Protein AF-A0A3S8UVV5-F1 (afdb_monomer_lite)

pLDDT: mean 77.01, std 14.53, range [40.25, 92.56]

Secondary structure (DSSP, 8-state):
-----GGGTTHHHHHHHHHHHHHHHHHHHHTTSS-TT-EEEEEE-TTS-EEEEEEP----

Organism: NCBI:txid282357

InterPro domains:
  IPR019489 Clp ATPase, C-terminal [PF10431] (2-41)

Sequence (60 aa):
SKGYNFSYGARPLRRIIMKLLEDTLAEEVLSGHLNSGDNAVIDISEDGSVKLLLREKLEL

Structure (mmCIF, N/CA/C/O backbone):
data_AF-A0A3S8UVV5-F1
#
_entry.id   AF-A0A3S8UVV5-F1
#
loop_
_atom_site.group_PDB
_atom_site.id
_atom_site.type_symbol
_atom_site.label_atom_id
_atom_site.label_alt_id
_atom_site.label_comp_id
_atom_site.label_asym_id
_atom_site.label_entity_id
_atom_site.label_seq_id
_atom_site.pdbx_PDB_ins_code
_atom_site.Cartn_x
_atom_site.Cartn_y
_atom_site.Cartn_z
_atom_site.occupancy
_atom_site.B_iso_or_equiv
_atom_site.auth_seq_id
_atom_site.auth_comp_id
_atom_site.auth_asym_id
_atom_site.auth_atom_id
_atom_site.pdbx_PDB_model_num
ATOM 1 N N . SER A 1 1 ? 18.574 -2.607 -22.258 1.00 40.25 1 SER A N 1
ATOM 2 C CA . SER A 1 1 ? 17.995 -3.707 -23.058 1.00 40.25 1 SER A CA 1
ATOM 3 C C . SER A 1 1 ? 16.767 -4.228 -22.334 1.00 40.25 1 SER A C 1
ATOM 5 O O . SER A 1 1 ? 16.747 -4.282 -21.113 1.00 40.25 1 SER A O 1
ATOM 7 N N . LYS A 1 2 ? 15.701 -4.464 -23.096 1.00 42.47 2 LYS A N 1
ATOM 8 C CA . LYS A 1 2 ? 14.313 -4.644 -22.659 1.00 42.47 2 LYS A CA 1
ATOM 9 C C . LYS A 1 2 ? 14.184 -5.769 -21.619 1.00 42.47 2 LYS A C 1
ATOM 11 O O . LYS A 1 2 ? 14.364 -6.931 -21.960 1.00 42.47 2 LYS A O 1
ATOM 16 N N . GLY A 1 3 ? 13.848 -5.418 -20.376 1.00 42.69 3 GLY A N 1
ATOM 17 C CA . GLY A 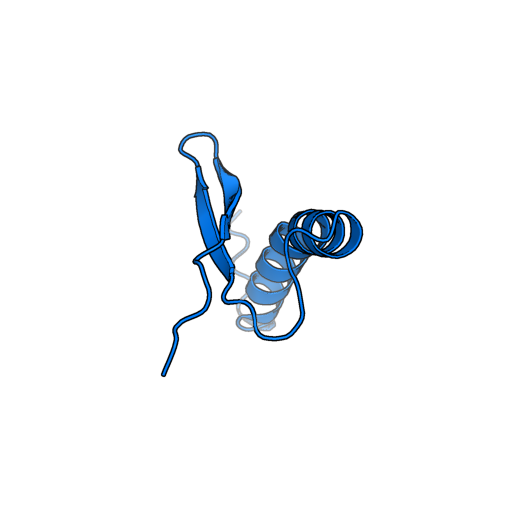1 3 ? 13.622 -6.332 -19.245 1.00 42.69 3 GLY A CA 1
ATOM 18 C C . GLY A 1 3 ? 12.334 -7.156 -19.348 1.00 42.69 3 GLY A C 1
ATOM 19 O O . GLY A 1 3 ? 11.675 -7.402 -18.345 1.00 42.69 3 GLY A O 1
ATOM 20 N N . TYR A 1 4 ? 11.964 -7.573 -20.557 1.00 53.56 4 TYR A N 1
ATOM 21 C CA . TYR A 1 4 ? 10.836 -8.460 -20.803 1.00 53.56 4 TYR A CA 1
ATOM 22 C C . TYR A 1 4 ? 11.365 -9.892 -20.895 1.00 53.56 4 TYR A C 1
ATOM 24 O O . TYR A 1 4 ? 11.530 -10.459 -21.973 1.00 53.56 4 TYR A O 1
ATOM 32 N N . ASN A 1 5 ? 11.738 -10.448 -19.743 1.00 57.06 5 ASN A N 1
ATOM 33 C CA . ASN A 1 5 ? 12.201 -11.826 -19.661 1.00 57.06 5 ASN A CA 1
ATOM 34 C C . ASN A 1 5 ? 10.965 -12.743 -19.616 1.00 57.06 5 ASN A C 1
ATOM 36 O O . ASN A 1 5 ? 10.386 -12.969 -18.552 1.00 57.06 5 ASN A O 1
ATOM 40 N N . PHE A 1 6 ? 10.541 -13.211 -20.797 1.00 54.53 6 PHE A N 1
ATOM 41 C CA . PHE A 1 6 ? 9.356 -14.051 -21.047 1.00 54.53 6 PHE A CA 1
ATOM 42 C C . PHE A 1 6 ? 9.268 -15.295 -20.133 1.00 54.53 6 PHE A C 1
ATOM 44 O O . PHE A 1 6 ? 8.184 -15.829 -19.916 1.00 54.53 6 PHE A O 1
ATOM 51 N N . SER A 1 7 ? 10.390 -15.732 -19.553 1.00 61.50 7 SER A N 1
ATOM 52 C CA . SER A 1 7 ? 10.514 -16.972 -18.779 1.00 61.50 7 SER A CA 1
ATOM 53 C C . SER A 1 7 ? 9.809 -16.977 -17.412 1.00 61.50 7 SER A C 1
ATOM 55 O O . SER A 1 7 ? 9.610 -18.049 -16.848 1.00 61.50 7 SER A O 1
ATOM 57 N N . TYR A 1 8 ? 9.419 -15.821 -16.855 1.00 58.22 8 TYR A N 1
ATOM 58 C CA . TYR A 1 8 ? 8.864 -15.736 -15.486 1.00 58.22 8 TYR A CA 1
ATOM 59 C C . TYR A 1 8 ? 7.356 -15.443 -15.411 1.00 58.22 8 TYR A C 1
ATOM 61 O O . TYR A 1 8 ? 6.797 -15.366 -14.309 1.00 58.22 8 TYR A O 1
ATOM 69 N N . GLY A 1 9 ? 6.682 -15.279 -16.555 1.00 68.56 9 GLY A N 1
ATOM 70 C CA . GLY A 1 9 ? 5.287 -14.830 -16.604 1.00 68.56 9 GLY A CA 1
ATOM 71 C C . GLY A 1 9 ? 5.082 -13.488 -15.884 1.00 68.56 9 GLY A C 1
ATOM 72 O O . GLY A 1 9 ? 6.012 -12.700 -15.738 1.00 68.56 9 GLY A O 1
ATOM 73 N N . ALA A 1 10 ? 3.879 -13.224 -15.369 1.00 79.94 10 ALA A N 1
ATOM 74 C CA . ALA A 1 10 ? 3.570 -11.979 -14.653 1.00 79.94 10 ALA A CA 1
ATOM 75 C C . ALA A 1 10 ? 4.156 -11.900 -13.224 1.00 79.94 10 ALA A C 1
ATOM 77 O O . ALA A 1 10 ? 3.906 -10.929 -12.515 1.00 79.94 10 ALA A O 1
ATOM 78 N N . ARG A 1 11 ? 4.935 -12.893 -12.762 1.00 81.12 11 ARG A N 1
ATOM 79 C CA . ARG A 1 11 ? 5.470 -12.932 -11.384 1.00 81.12 11 ARG A CA 1
ATOM 80 C C . ARG A 1 11 ? 6.349 -11.723 -11.032 1.00 81.12 11 ARG A C 1
ATOM 82 O O . ARG A 1 11 ? 6.162 -11.195 -9.936 1.00 81.12 11 ARG A O 1
ATOM 89 N N . PRO A 1 12 ? 7.258 -11.245 -11.908 1.00 81.25 12 PRO A N 1
ATOM 90 C CA . PRO A 1 12 ? 8.027 -10.036 -11.629 1.00 81.25 12 PRO A CA 1
ATOM 91 C C . PRO A 1 12 ? 7.122 -8.810 -11.476 1.00 81.25 12 PRO A C 1
ATOM 93 O O . PRO A 1 12 ? 7.294 -8.047 -10.532 1.00 81.25 12 PRO A O 1
ATOM 96 N N . LEU A 1 13 ? 6.108 -8.674 -12.338 1.00 77.44 13 LEU A N 1
ATOM 97 C CA . LEU A 1 13 ? 5.135 -7.581 -12.273 1.00 77.44 13 LEU A CA 1
ATOM 98 C C . LEU A 1 13 ? 4.310 -7.644 -10.982 1.00 77.44 13 LEU A C 1
ATOM 100 O O . LEU A 1 13 ? 4.215 -6.653 -10.270 1.00 77.44 13 LEU A O 1
ATOM 104 N N . ARG A 1 14 ? 3.798 -8.829 -10.625 1.00 81.94 14 ARG A N 1
ATOM 105 C CA . ARG A 1 14 ? 3.083 -9.059 -9.363 1.00 81.94 14 ARG A CA 1
ATOM 106 C C . ARG A 1 14 ? 3.936 -8.671 -8.156 1.00 81.94 14 ARG A C 1
ATOM 108 O O . ARG A 1 14 ? 3.428 -8.030 -7.247 1.00 81.94 14 ARG A O 1
ATOM 115 N N . ARG A 1 15 ? 5.221 -9.045 -8.143 1.00 84.06 15 ARG A N 1
ATOM 116 C CA . ARG A 1 15 ? 6.136 -8.722 -7.038 1.00 84.06 15 ARG A CA 1
ATOM 117 C C . ARG A 1 15 ? 6.402 -7.223 -6.933 1.00 84.06 15 ARG A C 1
ATOM 119 O O . ARG A 1 15 ? 6.463 -6.711 -5.824 1.00 84.06 15 ARG A O 1
ATOM 126 N N . ILE A 1 16 ? 6.565 -6.540 -8.066 1.00 81.81 16 ILE A N 1
ATOM 127 C CA . ILE A 1 16 ? 6.752 -5.085 -8.097 1.00 81.81 16 ILE A CA 1
ATOM 128 C C . ILE A 1 16 ? 5.500 -4.388 -7.565 1.00 81.81 16 ILE A C 1
ATOM 130 O O . ILE A 1 16 ? 5.624 -3.553 -6.681 1.00 81.81 16 ILE A O 1
ATOM 134 N N . ILE A 1 17 ? 4.314 -4.786 -8.034 1.00 81.50 17 ILE A N 1
ATOM 135 C CA . ILE A 1 17 ? 3.040 -4.252 -7.537 1.00 81.50 17 ILE A CA 1
ATOM 136 C C . ILE A 1 17 ? 2.918 -4.501 -6.031 1.00 81.50 17 ILE A C 1
ATOM 138 O O . ILE A 1 17 ? 2.713 -3.554 -5.293 1.00 81.50 17 ILE A O 1
ATOM 142 N N . MET A 1 18 ? 3.125 -5.731 -5.546 1.00 83.69 18 MET A N 1
ATOM 143 C CA . MET A 1 18 ? 3.062 -6.015 -4.104 1.00 83.69 18 MET A CA 1
ATOM 144 C C . MET A 1 18 ? 4.021 -5.134 -3.304 1.00 83.69 18 MET A C 1
ATOM 146 O O . MET A 1 18 ? 3.588 -4.508 -2.350 1.00 83.69 18 MET A O 1
ATOM 150 N N . LYS A 1 19 ? 5.285 -5.024 -3.729 1.00 83.56 19 LYS A N 1
ATOM 151 C CA . LYS A 1 19 ? 6.281 -4.213 -3.021 1.00 83.56 19 LYS A CA 1
ATOM 152 C C . LYS A 1 19 ? 5.912 -2.725 -2.993 1.00 83.56 19 LYS A C 1
ATOM 154 O O . LYS A 1 19 ? 6.170 -2.066 -2.000 1.00 83.56 19 LYS A O 1
ATOM 159 N N . LEU A 1 20 ? 5.331 -2.201 -4.073 1.00 81.00 20 LEU A N 1
ATOM 160 C CA . LEU A 1 20 ? 4.879 -0.807 -4.135 1.00 81.00 20 LEU A CA 1
ATOM 161 C C . LEU A 1 20 ? 3.705 -0.530 -3.188 1.00 81.00 20 LEU A C 1
ATOM 163 O O . LEU A 1 20 ? 3.560 0.592 -2.726 1.00 81.00 20 LEU A O 1
ATOM 167 N N . LEU A 1 21 ? 2.868 -1.535 -2.926 1.00 85.25 21 LEU A N 1
ATOM 168 C CA . LEU A 1 21 ? 1.664 -1.388 -2.109 1.00 85.25 21 LEU A CA 1
ATOM 169 C C . LEU A 1 21 ? 1.883 -1.740 -0.633 1.00 85.25 21 LEU A C 1
ATOM 171 O O . LEU A 1 21 ? 1.149 -1.243 0.214 1.00 85.25 21 LEU A O 1
ATOM 175 N N . GLU A 1 22 ? 2.848 -2.609 -0.327 1.00 88.25 22 GLU A N 1
ATOM 176 C CA . GLU A 1 22 ? 3.047 -3.196 1.003 1.00 88.25 22 GLU A CA 1
ATOM 177 C C . GLU A 1 22 ? 3.345 -2.141 2.071 1.00 88.25 22 GLU A C 1
ATOM 179 O O . GLU A 1 22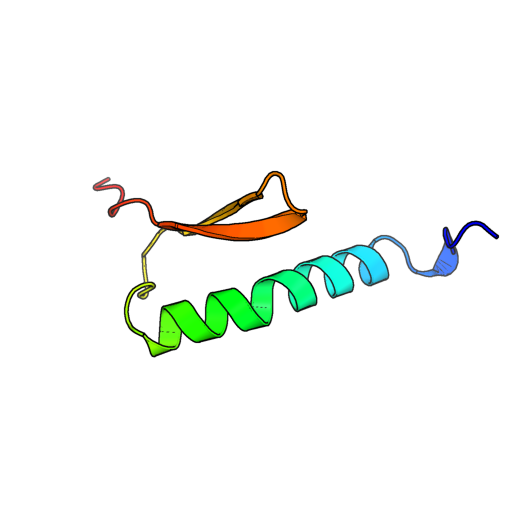 ? 2.655 -2.116 3.087 1.00 88.25 22 GLU A O 1
ATOM 184 N N . ASP A 1 23 ? 4.291 -1.235 1.811 1.00 87.31 23 ASP A N 1
ATOM 185 C CA . ASP A 1 23 ? 4.681 -0.201 2.777 1.00 87.31 23 ASP A CA 1
ATOM 186 C C . ASP A 1 23 ? 3.507 0.748 3.086 1.00 87.31 23 ASP A C 1
ATOM 188 O O . ASP A 1 23 ? 3.197 1.001 4.249 1.00 87.31 23 ASP A O 1
ATOM 192 N N . THR A 1 24 ? 2.794 1.220 2.055 1.00 85.56 24 THR A N 1
ATOM 193 C CA . THR A 1 24 ? 1.633 2.112 2.218 1.00 85.56 24 THR A CA 1
ATOM 194 C C . THR A 1 24 ? 0.485 1.425 2.953 1.00 85.56 24 THR A C 1
ATOM 196 O O . THR A 1 24 ? -0.108 2.012 3.849 1.00 85.56 24 THR A O 1
ATOM 199 N N . LEU A 1 25 ? 0.161 0.176 2.606 1.00 87.50 25 LEU A N 1
ATOM 200 C CA . LEU A 1 25 ? -0.917 -0.555 3.274 1.00 87.50 25 LEU A CA 1
ATOM 201 C C . LEU A 1 25 ? -0.572 -0.879 4.731 1.00 87.50 25 LEU A C 1
ATOM 203 O O . LEU A 1 25 ? -1.456 -0.827 5.581 1.00 87.50 25 LEU A O 1
ATOM 207 N N . ALA A 1 26 ? 0.689 -1.205 5.028 1.00 89.69 26 ALA A N 1
ATOM 208 C CA . ALA A 1 26 ? 1.131 -1.464 6.393 1.00 89.69 26 ALA A CA 1
ATOM 209 C C . ALA A 1 26 ? 0.972 -0.220 7.277 1.00 89.69 26 ALA A C 1
ATOM 211 O O . ALA A 1 26 ? 0.426 -0.331 8.372 1.00 89.69 26 ALA A O 1
ATOM 212 N N . GLU A 1 27 ? 1.383 0.952 6.786 1.00 90.00 27 GLU A N 1
ATOM 213 C CA . GLU A 1 27 ? 1.239 2.221 7.508 1.00 90.00 27 GLU A CA 1
ATOM 214 C C . GLU A 1 27 ? -0.233 2.527 7.823 1.00 90.00 27 GLU A C 1
ATOM 216 O O . GLU A 1 27 ? -0.568 2.820 8.966 1.00 90.00 27 GLU A O 1
ATOM 221 N N . GLU A 1 28 ? -1.132 2.383 6.843 1.00 89.12 28 GLU A N 1
ATOM 222 C CA . GLU A 1 28 ? -2.561 2.690 7.020 1.00 89.12 28 GLU A CA 1
ATOM 223 C C . GLU A 1 28 ? -3.283 1.698 7.950 1.00 89.12 28 GLU A C 1
ATOM 225 O O . GLU A 1 28 ? -4.231 2.065 8.647 1.00 89.12 28 GLU A O 1
ATOM 230 N N . VAL A 1 29 ? -2.831 0.439 8.006 1.00 90.69 29 VAL A N 1
ATOM 231 C CA . VAL A 1 29 ? -3.321 -0.535 8.997 1.00 90.69 29 VAL A CA 1
ATOM 232 C C . VAL A 1 29 ? -2.806 -0.191 10.395 1.00 90.69 29 VAL A C 1
ATOM 234 O O . VAL A 1 29 ? -3.567 -0.241 11.360 1.00 90.69 29 VAL A O 1
ATOM 237 N N . LEU A 1 30 ? -1.524 0.165 10.527 1.00 92.56 30 LEU A N 1
ATOM 238 C CA . LEU A 1 30 ? -0.913 0.503 11.817 1.00 92.56 30 LEU A CA 1
ATOM 239 C C . LEU A 1 30 ? -1.441 1.825 12.390 1.00 92.56 30 LEU A C 1
ATOM 241 O O . LEU A 1 30 ? -1.573 1.945 13.608 1.00 92.56 30 LEU A O 1
ATOM 245 N N . SER A 1 31 ? -1.774 2.792 11.533 1.00 91.75 31 SER A N 1
ATOM 246 C CA . SER A 1 31 ? -2.399 4.062 11.919 1.00 91.75 31 SER A CA 1
ATOM 247 C C . SER A 1 31 ? -3.875 3.909 12.313 1.00 91.75 31 SER A C 1
ATOM 249 O O . SER A 1 31 ? -4.440 4.806 12.940 1.00 91.75 31 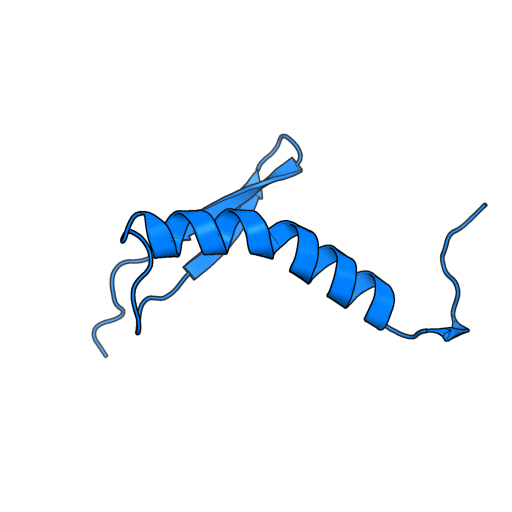SER A O 1
ATOM 251 N N . GLY A 1 32 ? -4.502 2.776 11.972 1.00 89.56 32 GLY A N 1
ATOM 252 C CA . GLY A 1 32 ? -5.920 2.504 12.212 1.00 89.56 32 GLY A CA 1
ATOM 253 C C . GLY A 1 32 ? -6.864 3.149 11.193 1.00 89.56 32 GLY A C 1
ATOM 254 O O . GLY A 1 32 ? -8.081 3.102 11.382 1.00 89.56 32 GLY A O 1
ATOM 255 N N . HIS A 1 33 ? -6.336 3.746 10.121 1.00 87.00 33 HIS A N 1
ATOM 256 C CA . HIS A 1 33 ? -7.149 4.299 9.039 1.00 87.00 33 HIS A CA 1
ATOM 257 C C . HIS A 1 33 ? -7.742 3.212 8.133 1.00 87.00 33 HIS A C 1
ATOM 259 O O . HIS A 1 33 ? -8.820 3.410 7.580 1.00 87.00 33 HIS A O 1
ATOM 265 N N . LEU A 1 34 ? -7.065 2.067 7.993 1.00 88.00 34 LEU A N 1
ATOM 266 C CA . LEU A 1 34 ? -7.562 0.901 7.267 1.00 88.00 34 LEU A CA 1
ATOM 267 C C . LEU A 1 34 ? -7.848 -0.249 8.237 1.00 88.00 34 LEU A C 1
ATOM 269 O O . LEU A 1 34 ? -6.932 -0.843 8.807 1.00 88.00 34 LEU A O 1
ATOM 273 N N . ASN A 1 35 ? -9.122 -0.605 8.384 1.00 89.69 35 ASN A N 1
ATOM 274 C CA . ASN A 1 35 ? -9.584 -1.663 9.274 1.00 89.69 35 ASN A CA 1
ATOM 275 C C . ASN A 1 35 ? -10.149 -2.864 8.510 1.00 89.69 35 ASN A C 1
ATOM 277 O O . ASN A 1 35 ? -10.390 -2.853 7.301 1.00 89.69 35 ASN A O 1
ATOM 281 N N . SER A 1 36 ? -10.374 -3.952 9.246 1.00 88.19 36 SER A N 1
ATOM 282 C CA . SER A 1 36 ? -11.011 -5.140 8.683 1.00 88.19 36 SER A CA 1
ATOM 283 C C . SER A 1 36 ? -12.422 -4.819 8.181 1.00 88.19 36 SER A C 1
ATOM 285 O O . SER A 1 36 ? -13.254 -4.303 8.926 1.00 88.19 36 SER A O 1
ATOM 287 N N . GLY A 1 37 ? -12.693 -5.171 6.924 1.00 87.00 37 GLY A N 1
ATOM 288 C CA . GLY A 1 37 ? -13.971 -4.906 6.261 1.00 87.00 37 GLY A CA 1
ATOM 289 C C . GLY A 1 37 ? -14.031 -3.580 5.501 1.00 87.00 37 GLY A C 1
ATOM 290 O O . GLY A 1 37 ? -15.033 -3.335 4.831 1.00 87.00 37 GLY A O 1
ATOM 291 N N . ASP A 1 38 ? -12.978 -2.762 5.559 1.00 86.25 38 ASP A N 1
ATOM 292 C CA . ASP A 1 38 ? -12.887 -1.537 4.770 1.00 86.25 38 ASP A CA 1
ATOM 293 C C . ASP A 1 38 ? -12.516 -1.826 3.312 1.00 86.25 38 ASP A C 1
ATOM 295 O O . ASP A 1 38 ? -11.817 -2.792 2.988 1.00 86.25 38 ASP A O 1
ATOM 299 N N . ASN A 1 39 ? -12.970 -0.943 2.422 1.00 85.75 39 ASN A N 1
ATOM 300 C CA . ASN A 1 39 ? -12.606 -0.972 1.013 1.00 85.75 39 ASN A CA 1
ATOM 301 C C . ASN A 1 39 ? -11.507 0.057 0.737 1.00 85.75 39 ASN A C 1
ATOM 303 O O . ASN A 1 39 ? -11.740 1.268 0.762 1.00 85.75 39 ASN A O 1
ATOM 307 N N . ALA A 1 40 ? -10.321 -0.442 0.401 1.00 85.38 40 ALA A N 1
ATOM 308 C CA . ALA A 1 40 ? -9.206 0.365 -0.066 1.00 85.38 40 ALA A CA 1
ATOM 309 C C . ALA A 1 40 ? -9.227 0.493 -1.596 1.00 85.38 40 ALA A C 1
ATOM 311 O O . ALA A 1 40 ? -9.146 -0.507 -2.312 1.00 85.38 40 ALA A O 1
ATOM 312 N N . VAL A 1 41 ? -9.293 1.722 -2.107 1.00 87.00 41 VAL A N 1
ATOM 313 C CA . VAL 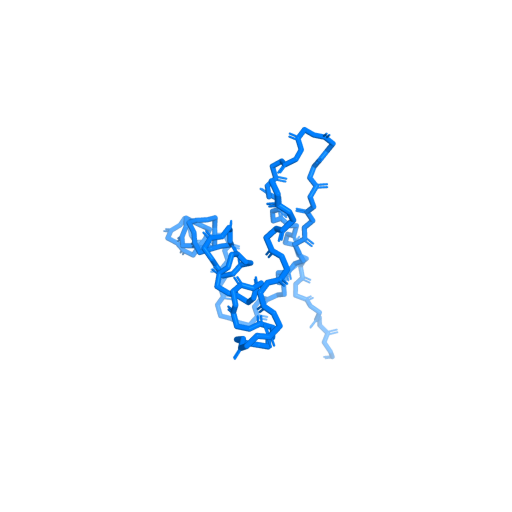A 1 41 ? -9.010 2.022 -3.515 1.00 87.00 41 VAL A CA 1
ATOM 314 C C . VAL A 1 41 ? -7.572 2.509 -3.605 1.00 87.00 41 VAL A C 1
ATOM 316 O O . VAL A 1 41 ? -7.149 3.337 -2.809 1.00 87.00 41 VAL A O 1
ATOM 319 N N . ILE A 1 42 ? -6.806 1.992 -4.558 1.00 82.94 42 ILE A N 1
ATOM 320 C CA . ILE A 1 42 ? -5.418 2.407 -4.762 1.00 82.94 42 ILE A CA 1
ATOM 321 C C . ILE A 1 42 ? -5.319 3.124 -6.098 1.00 82.94 42 ILE A C 1
ATOM 323 O O . ILE A 1 42 ? -5.840 2.633 -7.100 1.00 82.94 42 ILE A O 1
ATOM 327 N N . ASP A 1 43 ? -4.627 4.255 -6.094 1.00 85.50 43 ASP A N 1
ATOM 328 C CA . ASP A 1 43 ? -4.344 5.049 -7.278 1.00 85.50 43 ASP A CA 1
ATOM 329 C C . ASP A 1 43 ? -2.855 5.414 -7.347 1.00 85.50 43 ASP A C 1
ATOM 331 O O . ASP A 1 43 ? -2.114 5.281 -6.367 1.00 85.50 43 ASP A O 1
ATOM 335 N N . ILE A 1 44 ? -2.416 5.863 -8.517 1.00 83.06 44 ILE A N 1
ATOM 336 C CA . ILE A 1 44 ? -1.086 6.425 -8.731 1.00 83.06 44 ILE A CA 1
ATOM 337 C C . ILE A 1 44 ? -1.246 7.927 -8.944 1.00 83.06 44 ILE A C 1
ATOM 339 O O . ILE A 1 44 ? -1.907 8.369 -9.882 1.00 83.06 44 ILE A O 1
ATOM 343 N N . SER A 1 45 ? -0.633 8.711 -8.063 1.00 83.38 45 SER A N 1
ATOM 344 C CA . SER A 1 45 ? -0.580 10.167 -8.163 1.00 83.38 45 SER A CA 1
ATOM 345 C C . SER A 1 45 ? 0.170 10.612 -9.425 1.00 83.38 45 SER A C 1
ATOM 347 O O . SER A 1 45 ? 0.960 9.863 -10.000 1.00 83.38 45 SER A O 1
ATOM 349 N N . GLU A 1 46 ? -0.011 11.869 -9.832 1.00 87.06 46 GLU A N 1
ATOM 350 C CA . GLU A 1 46 ? 0.669 12.441 -11.009 1.00 87.06 46 GLU A CA 1
ATOM 351 C C . GLU A 1 46 ? 2.206 12.399 -10.912 1.00 87.06 46 GLU A C 1
ATOM 353 O O . GLU A 1 46 ? 2.891 12.328 -11.931 1.00 87.06 46 GLU A O 1
ATOM 358 N N . ASP A 1 47 ? 2.753 12.395 -9.693 1.00 86.12 47 ASP A N 1
ATOM 359 C CA . ASP A 1 47 ? 4.188 12.265 -9.415 1.00 86.12 47 ASP A CA 1
ATOM 360 C C . ASP A 1 47 ? 4.693 10.807 -9.410 1.00 86.12 47 ASP A C 1
ATOM 362 O O . ASP A 1 47 ? 5.880 10.555 -9.198 1.00 86.12 47 ASP A O 1
ATOM 366 N N . GLY A 1 48 ? 3.807 9.840 -9.663 1.00 78.62 48 GLY A N 1
ATOM 367 C CA . GLY A 1 48 ? 4.107 8.412 -9.674 1.00 78.62 48 GLY A CA 1
ATOM 368 C C . GLY A 1 48 ? 4.088 7.744 -8.296 1.00 78.62 48 GLY A C 1
ATOM 369 O O . GLY A 1 48 ? 4.420 6.559 -8.207 1.00 78.62 48 GLY A O 1
ATOM 370 N N . SER A 1 49 ? 3.713 8.461 -7.231 1.00 80.44 49 SER A N 1
ATOM 371 C CA . SER A 1 49 ? 3.552 7.884 -5.892 1.00 80.44 49 SER A CA 1
ATOM 372 C C . SER A 1 49 ? 2.262 7.066 -5.767 1.00 80.44 49 SER A C 1
ATOM 374 O O . SER A 1 49 ? 1.248 7.360 -6.401 1.00 80.44 49 SER A O 1
ATOM 376 N N . VAL A 1 50 ? 2.295 6.023 -4.934 1.00 82.00 50 VAL A N 1
ATOM 377 C CA . VAL A 1 50 ? 1.104 5.235 -4.586 1.00 82.00 50 VAL A CA 1
ATOM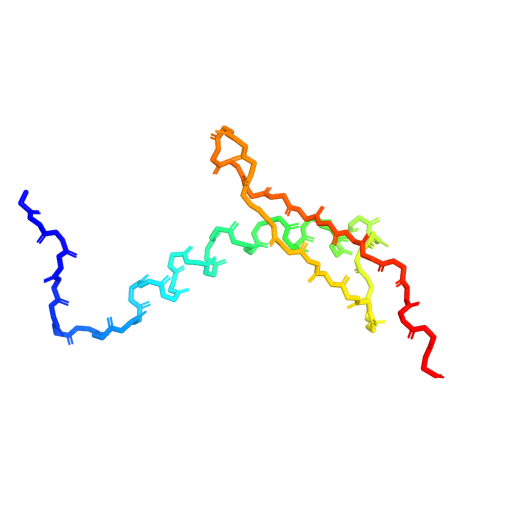 378 C C . VAL A 1 50 ? 0.261 6.027 -3.593 1.00 82.00 50 VAL A C 1
ATOM 380 O O . VAL A 1 50 ? 0.769 6.471 -2.564 1.00 82.00 50 VAL A O 1
ATOM 383 N N . LYS A 1 51 ? -1.034 6.165 -3.876 1.00 82.25 51 LYS A N 1
ATOM 384 C CA . LYS A 1 51 ? -1.999 6.829 -3.001 1.00 82.25 51 LYS A CA 1
ATOM 385 C C . LYS A 1 51 ? -3.137 5.882 -2.641 1.00 82.25 51 LYS A C 1
ATOM 387 O O . LYS A 1 51 ? -3.784 5.318 -3.523 1.00 82.25 51 LYS A O 1
ATOM 392 N N . LEU A 1 52 ? -3.407 5.745 -1.344 1.00 82.44 52 LEU A N 1
ATOM 393 C CA . LEU A 1 52 ? -4.590 5.049 -0.849 1.00 82.44 52 LEU A CA 1
ATOM 394 C C . LEU A 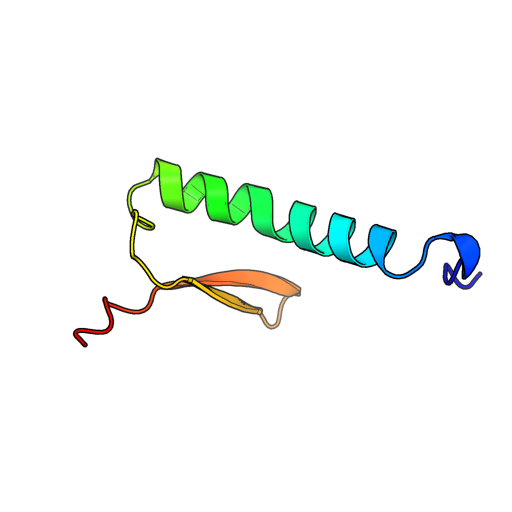1 52 ? -5.769 6.029 -0.775 1.00 82.44 52 LEU A C 1
ATOM 396 O O . LEU A 1 52 ? -5.672 7.111 -0.199 1.00 82.44 52 LEU A O 1
ATOM 400 N N . LEU A 1 53 ? -6.890 5.645 -1.369 1.00 79.88 53 LEU A N 1
ATOM 401 C CA . LEU A 1 53 ? -8.176 6.317 -1.286 1.00 79.88 53 LEU A CA 1
ATOM 402 C C . LEU A 1 53 ? -9.115 5.399 -0.502 1.00 79.88 53 LEU A C 1
ATOM 404 O O . LEU A 1 53 ? -9.636 4.411 -1.025 1.00 79.88 53 LEU A O 1
ATOM 408 N N . LEU A 1 54 ? -9.310 5.707 0.774 1.00 72.62 54 LEU A N 1
ATOM 409 C CA . LEU A 1 54 ? -10.261 4.989 1.610 1.00 72.62 54 LEU A CA 1
ATOM 410 C C . LEU A 1 54 ? -11.675 5.409 1.210 1.00 72.62 54 LEU A C 1
ATOM 412 O O . LEU A 1 54 ? -11.984 6.601 1.156 1.00 72.62 54 LEU A O 1
ATOM 416 N N . ARG A 1 55 ? -12.534 4.437 0.897 1.00 66.69 55 ARG A N 1
ATOM 417 C CA . ARG A 1 55 ? -13.973 4.689 0.807 1.00 66.69 55 ARG A CA 1
ATOM 418 C C . ARG A 1 55 ? -14.605 4.323 2.136 1.00 66.69 55 ARG A C 1
ATOM 420 O O . ARG A 1 55 ? -14.286 3.275 2.695 1.00 66.69 55 ARG A O 1
ATOM 427 N N . GLU A 1 56 ? -15.528 5.160 2.600 1.00 59.25 56 GLU A N 1
ATOM 428 C CA . GLU A 1 56 ? -16.418 4.767 3.686 1.00 59.25 56 GLU A CA 1
ATOM 429 C C . GLU A 1 56 ? -17.132 3.463 3.321 1.00 59.25 56 GLU A C 1
ATOM 431 O O . GLU A 1 56 ? -17.374 3.161 2.143 1.00 59.25 56 GLU A O 1
ATOM 436 N N . LYS A 1 57 ? -17.400 2.670 4.358 1.00 56.44 57 LYS A N 1
ATOM 437 C CA . LYS A 1 57 ? -18.004 1.343 4.289 1.00 56.44 57 LYS A CA 1
ATOM 438 C C . LYS A 1 57 ? -19.169 1.361 3.295 1.00 56.44 57 LYS A C 1
ATOM 440 O O . LYS A 1 57 ? -20.092 2.156 3.447 1.00 56.44 57 LYS A O 1
ATOM 445 N N . LEU A 1 58 ? -19.134 0.491 2.279 1.00 49.66 58 LEU A N 1
ATOM 446 C CA . LEU A 1 58 ? -20.353 0.211 1.523 1.00 49.66 58 LEU A CA 1
ATOM 447 C C . LEU A 1 58 ? -21.314 -0.439 2.523 1.00 49.66 58 LEU A C 1
ATOM 449 O O . LEU A 1 58 ? -21.134 -1.604 2.879 1.00 49.66 58 LEU A O 1
ATOM 453 N N . GLU A 1 59 ? -22.282 0.323 3.020 1.00 48.06 59 GLU A N 1
ATOM 454 C CA . GLU A 1 59 ? -23.470 -0.260 3.626 1.00 48.06 59 GLU A CA 1
ATOM 455 C C . GLU A 1 59 ? -24.209 -0.992 2.499 1.00 48.06 59 GLU A C 1
ATOM 457 O O . GLU A 1 59 ? -24.712 -0.367 1.563 1.00 48.06 59 GLU A O 1
ATOM 462 N N . LEU A 1 60 ? -24.136 -2.325 2.526 1.00 46.34 60 LEU A N 1
ATOM 463 C CA . LEU A 1 60 ? -24.942 -3.214 1.690 1.00 46.34 60 LEU A CA 1
ATOM 464 C C . LEU A 1 60 ? -26.332 -3.382 2.302 1.00 46.34 60 LEU A C 1
ATOM 466 O O . LEU A 1 60 ? -26.398 -3.560 3.541 1.00 46.34 60 LEU A O 1
#

Radius of gyration: 15.02 Å; chains: 1; bounding box: 43×29×35 Å

Foldseek 3Di:
DDPPPVVPPCVVVVVVVCVLVVVVVVVCVVVVVDDPQWDWDWDQDPVRHIDTDTDDHPPD